Protein AF-A0A8S2T392-F1 (afdb_monomer_lite)

Radius of gyration: 16.01 Å; chains: 1; bounding box: 34×32×36 Å

Foldseek 3Di:
DDDDDPVVPCVVVVCVVPPPPPDQKDWDWDWDQDPQRKTWIWIWIQGNVVRDIKIKIWIWHADVVVRDIDIDIDIDD

Structure (mmCIF, N/CA/C/O backbone):
data_AF-A0A8S2T392-F1
#
_entry.id   AF-A0A8S2T392-F1
#
loop_
_atom_site.group_PDB
_atom_site.id
_atom_site.type_symbol
_atom_site.label_atom_id
_atom_site.label_alt_id
_atom_site.label_comp_id
_atom_site.label_asym_id
_atom_site.label_entity_id
_atom_site.label_seq_id
_atom_site.pdbx_PDB_ins_code
_atom_site.Cartn_x
_atom_site.Cartn_y
_atom_site.Cartn_z
_atom_site.occupancy
_atom_site.B_iso_or_equiv
_atom_site.auth_seq_id
_atom_site.auth_comp_id
_atom_site.auth_asym_id
_atom_site.auth_atom_id
_atom_site.pdbx_PDB_model_num
ATOM 1 N N . MET A 1 1 ? -18.568 25.110 6.633 1.00 50.81 1 MET A N 1
ATOM 2 C CA . MET A 1 1 ? -17.499 24.670 5.710 1.00 50.81 1 MET A CA 1
ATOM 3 C C . MET A 1 1 ? -16.184 25.191 6.260 1.00 50.81 1 MET A C 1
ATOM 5 O O . MET A 1 1 ? -16.002 26.398 6.296 1.00 50.81 1 MET A O 1
ATOM 9 N N . ALA A 1 2 ? -15.349 24.310 6.813 1.00 59.12 2 ALA A N 1
ATOM 10 C CA . ALA A 1 2 ? -14.064 24.696 7.395 1.00 59.12 2 ALA A CA 1
ATOM 11 C C . ALA A 1 2 ? -13.041 24.990 6.280 1.00 59.12 2 ALA A C 1
ATOM 13 O O . ALA A 1 2 ? -13.090 24.318 5.246 1.00 59.12 2 ALA A O 1
ATOM 14 N N . PRO A 1 3 ? -12.141 25.971 6.461 1.00 66.25 3 PRO A N 1
ATOM 15 C CA . PRO A 1 3 ? -11.122 26.283 5.469 1.00 66.25 3 PRO A CA 1
ATOM 16 C C . PRO A 1 3 ? -10.185 25.078 5.260 1.00 66.25 3 PRO A C 1
ATOM 18 O O . PRO A 1 3 ? -9.842 24.394 6.232 1.00 66.25 3 PRO A O 1
ATOM 21 N N . PRO A 1 4 ? -9.788 24.788 4.007 1.00 62.22 4 PRO A N 1
ATOM 22 C CA . PRO A 1 4 ? -8.860 23.708 3.705 1.00 62.22 4 PRO A CA 1
ATOM 23 C C . PRO A 1 4 ? -7.531 23.944 4.425 1.00 62.22 4 PRO A C 1
ATOM 25 O O . PRO A 1 4 ? -7.066 25.077 4.567 1.00 62.22 4 PRO A O 1
ATOM 28 N N . LYS A 1 5 ? -6.920 22.864 4.912 1.00 66.94 5 LYS A N 1
ATOM 29 C CA . LYS A 1 5 ? -5.630 22.938 5.598 1.00 66.94 5 LYS A CA 1
ATOM 30 C C . LYS A 1 5 ? -4.559 23.335 4.580 1.00 66.94 5 LYS A C 1
ATOM 32 O O . LYS A 1 5 ? -4.648 22.965 3.414 1.00 66.94 5 LYS A O 1
ATOM 37 N N . TYR A 1 6 ? -3.522 24.045 5.019 1.00 66.44 6 TYR A N 1
ATOM 38 C CA . TYR A 1 6 ? -2.430 24.512 4.149 1.00 66.44 6 TYR A CA 1
ATOM 39 C C . TYR A 1 6 ? -1.810 23.388 3.291 1.00 66.44 6 TYR A C 1
ATOM 41 O O . TYR A 1 6 ? -1.479 23.597 2.129 1.00 66.44 6 TYR A O 1
ATOM 49 N N . ALA A 1 7 ? -1.741 22.165 3.826 1.00 65.31 7 ALA A N 1
ATOM 50 C CA . ALA A 1 7 ? -1.250 20.986 3.110 1.00 65.31 7 ALA A CA 1
ATOM 51 C C . ALA A 1 7 ? -2.143 20.534 1.935 1.00 65.31 7 ALA A C 1
ATOM 53 O O . ALA A 1 7 ? -1.665 19.873 1.017 1.00 65.31 7 ALA A O 1
ATOM 54 N N . ASP A 1 8 ? -3.431 20.884 1.938 1.00 68.44 8 ASP A N 1
ATOM 55 C CA . ASP A 1 8 ? -4.384 20.489 0.900 1.00 68.44 8 ASP A CA 1
ATOM 56 C C . ASP A 1 8 ? -4.447 21.494 -0.270 1.00 68.44 8 ASP A C 1
ATOM 58 O O . ASP A 1 8 ? -5.000 21.159 -1.317 1.00 68.44 8 ASP A O 1
ATOM 62 N N . LEU A 1 9 ? -3.834 22.685 -0.152 1.00 70.62 9 LEU A N 1
ATOM 63 C CA . LEU A 1 9 ? -3.799 23.694 -1.227 1.00 70.62 9 LEU A CA 1
ATOM 64 C C . LEU A 1 9 ? -3.043 23.204 -2.470 1.00 70.62 9 LEU A C 1
ATOM 66 O O . LEU A 1 9 ? -3.524 23.357 -3.589 1.00 70.62 9 LEU A O 1
ATOM 70 N N . ASN A 1 10 ? -1.877 22.582 -2.282 1.00 69.19 10 ASN A N 1
ATOM 71 C CA . ASN A 1 10 ? -1.054 22.078 -3.389 1.00 69.19 10 ASN A CA 1
ATOM 72 C C . ASN A 1 10 ? -1.385 20.621 -3.769 1.00 69.19 10 ASN A C 1
ATOM 74 O O . ASN A 1 10 ? -0.822 20.051 -4.705 1.00 69.19 10 ASN A O 1
ATOM 78 N N . LYS A 1 11 ? -2.306 19.989 -3.035 1.00 73.06 11 LYS A N 1
ATOM 79 C CA . LYS A 1 11 ? -2.651 18.580 -3.223 1.00 73.06 11 LYS A CA 1
ATOM 80 C C . LYS A 1 11 ? -3.361 18.341 -4.548 1.00 73.06 11 LYS A C 1
ATOM 82 O O . LYS A 1 11 ? -3.042 17.373 -5.223 1.00 73.06 11 LYS A O 1
ATOM 87 N N . GLN A 1 12 ? -4.272 19.233 -4.946 1.00 69.94 12 GLN A N 1
ATOM 88 C CA . GLN A 1 12 ? -4.967 19.113 -6.234 1.00 69.94 12 GLN A CA 1
ATOM 89 C C . GLN A 1 12 ? -4.003 19.225 -7.418 1.00 69.94 12 GLN A C 1
ATOM 91 O O . GLN A 1 12 ? -4.084 18.429 -8.345 1.00 69.94 12 GLN A O 1
ATOM 96 N N . VAL A 1 13 ? -3.060 20.169 -7.364 1.00 72.06 13 VAL A N 1
ATOM 97 C CA . VAL A 1 13 ? -2.057 20.353 -8.422 1.00 72.06 13 VAL A CA 1
ATOM 98 C C . VAL A 1 13 ? -1.132 19.141 -8.484 1.00 72.06 13 VAL A C 1
ATOM 100 O O . VAL A 1 13 ? -0.939 18.557 -9.545 1.00 72.06 13 VAL A O 1
ATOM 103 N N . SER A 1 14 ? -0.623 18.702 -7.333 1.00 70.69 14 SER A N 1
ATOM 104 C CA . SER A 1 14 ? 0.259 17.536 -7.256 1.00 70.69 14 SER A CA 1
ATOM 105 C C . SER A 1 14 ? -0.423 16.253 -7.744 1.00 70.69 14 SER A C 1
ATOM 107 O O . SER A 1 14 ? 0.229 15.429 -8.375 1.00 70.69 14 SER A O 1
ATOM 109 N N . ASP A 1 15 ? -1.723 16.078 -7.491 1.00 73.62 15 ASP A N 1
ATOM 110 C CA . ASP A 1 15 ? -2.483 14.906 -7.941 1.00 73.62 15 ASP A CA 1
ATOM 111 C C . ASP A 1 15 ? -2.582 14.839 -9.475 1.00 73.62 15 ASP A C 1
ATOM 113 O O . ASP A 1 15 ? -2.418 13.761 -10.040 1.00 73.62 15 ASP A O 1
ATOM 117 N N . ILE A 1 16 ? -2.742 15.984 -10.152 1.00 71.56 16 ILE A N 1
ATOM 118 C CA . ILE A 1 16 ? -2.785 16.076 -11.624 1.00 71.56 16 ILE A CA 1
ATOM 119 C C . ILE A 1 16 ? -1.442 15.682 -12.249 1.00 71.56 16 ILE A C 1
ATOM 121 O O . ILE A 1 16 ? -1.415 14.984 -13.258 1.00 71.56 16 ILE A O 1
ATOM 125 N N . PHE A 1 17 ? -0.327 16.109 -11.651 1.00 66.94 17 PHE A N 1
ATOM 126 C CA . PHE A 1 17 ? 1.009 15.812 -12.176 1.00 66.94 17 PHE A CA 1
ATOM 127 C C . PHE A 1 17 ? 1.501 14.400 -11.838 1.00 66.94 17 PHE A C 1
ATOM 129 O O . PHE A 1 17 ? 2.300 13.847 -12.585 1.00 66.94 17 PHE A O 1
ATOM 136 N N . ASN A 1 18 ? 1.047 13.807 -10.731 1.00 65.81 18 ASN A N 1
ATOM 137 C CA . ASN A 1 18 ? 1.520 12.488 -10.299 1.00 65.81 18 ASN A CA 1
ATOM 138 C C . ASN A 1 18 ? 0.617 11.331 -10.755 1.00 65.81 18 ASN A C 1
ATOM 140 O O . ASN A 1 18 ? 1.091 10.201 -10.877 1.00 65.81 18 ASN A O 1
ATOM 144 N N . LYS A 1 19 ? -0.679 11.557 -11.014 1.00 65.81 19 LYS A N 1
ATOM 145 C CA . LYS A 1 19 ? -1.561 10.489 -11.504 1.00 65.81 19 LYS A CA 1
ATOM 146 C C . LYS A 1 19 ? -1.368 10.256 -12.999 1.00 65.81 19 LYS A C 1
ATOM 148 O O . LYS A 1 19 ? -1.733 11.088 -13.818 1.00 65.81 19 LYS A O 1
ATOM 153 N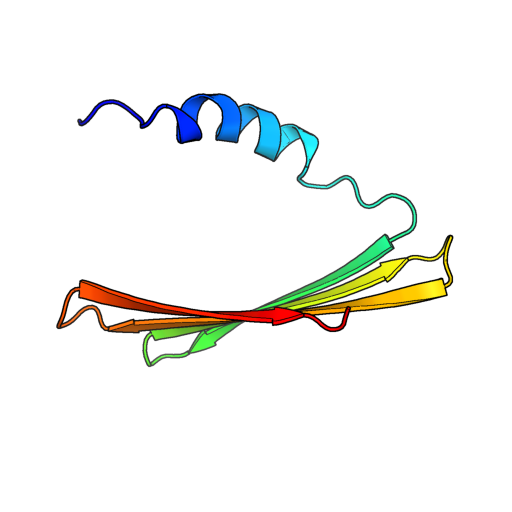 N . GLY A 1 20 ? -0.872 9.069 -13.346 1.00 61.47 20 GLY A N 1
ATOM 154 C CA . GLY A 1 20 ? -0.816 8.576 -14.727 1.00 61.47 20 GLY A CA 1
ATOM 155 C C . GLY A 1 20 ? 0.553 8.683 -15.398 1.00 61.47 20 GLY A C 1
ATOM 156 O O . GLY A 1 20 ? 0.727 8.144 -16.487 1.00 61.47 20 GLY A O 1
ATOM 157 N N . PHE A 1 21 ? 1.543 9.298 -14.746 1.00 56.91 21 PHE A N 1
ATOM 158 C CA . PHE A 1 21 ? 2.924 9.305 -15.224 1.00 56.91 21 PHE A CA 1
ATOM 159 C C . PHE A 1 21 ? 3.672 8.063 -14.726 1.00 56.91 21 PHE A C 1
ATOM 161 O O . PHE A 1 21 ? 4.407 8.106 -13.745 1.00 56.91 21 PHE A O 1
ATOM 168 N N . PHE A 1 22 ? 3.477 6.942 -15.422 1.00 60.28 22 PHE A N 1
ATOM 169 C CA . PHE A 1 22 ? 4.266 5.719 -15.244 1.00 60.28 22 PHE A CA 1
ATOM 170 C C . PHE A 1 22 ? 5.185 5.526 -16.454 1.00 60.28 22 PHE A C 1
ATOM 172 O O . PHE A 1 22 ? 4.935 4.690 -17.318 1.00 60.28 22 PHE A O 1
ATOM 179 N N . PHE A 1 23 ? 6.236 6.341 -16.555 1.00 59.16 23 PHE A N 1
ATOM 180 C CA . PHE A 1 23 ? 7.294 6.101 -17.538 1.00 59.16 23 PHE A CA 1
ATOM 181 C C . PHE A 1 23 ? 8.189 4.967 -17.037 1.00 59.16 23 PHE A C 1
ATOM 183 O O . PHE A 1 23 ? 8.692 5.045 -15.922 1.00 59.16 23 PHE A O 1
ATOM 190 N N . ASN A 1 24 ? 8.372 3.918 -17.846 1.00 63.59 24 ASN A N 1
ATOM 191 C CA . ASN A 1 24 ? 9.274 2.793 -17.552 1.00 63.59 24 ASN A CA 1
ATOM 192 C C . ASN A 1 24 ? 9.035 2.078 -16.203 1.00 63.59 24 ASN A C 1
ATOM 194 O O . ASN A 1 24 ? 9.942 1.447 -15.656 1.00 63.59 24 ASN A O 1
ATOM 198 N N . VAL A 1 25 ? 7.821 2.151 -15.647 1.00 71.12 25 VAL A N 1
ATOM 199 C CA . VAL A 1 25 ? 7.463 1.442 -14.412 1.00 71.12 25 VAL A CA 1
ATOM 200 C C . VAL A 1 25 ? 6.152 0.696 -14.612 1.00 71.12 25 VAL A C 1
ATOM 202 O O . VAL A 1 25 ? 5.112 1.290 -14.883 1.00 71.12 25 VAL A O 1
ATOM 205 N N . PHE A 1 26 ? 6.191 -0.620 -14.437 1.00 73.88 26 PHE A N 1
ATOM 206 C CA . PHE A 1 26 ? 4.997 -1.439 -14.303 1.00 73.88 26 PHE A CA 1
ATOM 207 C C . PHE A 1 26 ? 4.487 -1.321 -12.875 1.00 73.88 26 PHE A C 1
ATOM 209 O O . PHE A 1 26 ? 5.082 -1.872 -11.952 1.00 73.88 26 PHE A O 1
ATOM 216 N N . LYS A 1 27 ? 3.385 -0.597 -12.694 1.00 77.38 27 LYS A N 1
ATOM 217 C CA . LYS A 1 27 ? 2.715 -0.474 -11.403 1.00 77.38 27 LYS A CA 1
ATOM 218 C C . LYS A 1 27 ? 1.473 -1.351 -11.356 1.00 77.38 27 LYS A C 1
ATOM 220 O O . LYS A 1 27 ? 0.552 -1.182 -12.150 1.00 77.38 27 LYS A O 1
ATOM 225 N N . LEU A 1 28 ? 1.439 -2.247 -10.384 1.00 81.56 28 LEU A N 1
ATOM 226 C CA . LEU A 1 28 ? 0.281 -3.024 -9.984 1.00 81.56 28 LEU A CA 1
ATOM 227 C C . LEU A 1 28 ? -0.232 -2.460 -8.657 1.00 81.56 28 LEU A C 1
ATOM 229 O O . LEU A 1 28 ? 0.471 -2.501 -7.655 1.00 81.56 28 LEU A O 1
ATOM 233 N N . ASP A 1 29 ? -1.453 -1.936 -8.649 1.00 83.25 29 ASP A N 1
ATOM 234 C CA . ASP A 1 29 ? -2.119 -1.408 -7.457 1.00 83.25 29 ASP A CA 1
ATOM 235 C C . ASP A 1 29 ? -3.352 -2.276 -7.166 1.00 83.25 29 ASP A C 1
ATOM 237 O O . ASP A 1 29 ? -4.270 -2.372 -7.980 1.00 83.25 29 ASP A O 1
ATOM 241 N N . VAL A 1 30 ? -3.341 -2.962 -6.024 1.00 83.88 30 VAL A N 1
ATOM 242 C CA . VAL A 1 30 ? -4.402 -3.865 -5.573 1.00 83.88 30 VAL A CA 1
ATOM 243 C C . VAL A 1 30 ? -5.025 -3.285 -4.313 1.00 83.88 30 VAL A C 1
ATOM 245 O O . VAL A 1 30 ? -4.484 -3.396 -3.212 1.00 83.88 30 VAL A O 1
ATOM 248 N N . LYS A 1 31 ? -6.205 -2.687 -4.476 1.00 85.50 31 LYS A N 1
ATOM 249 C CA . LYS A 1 31 ? -7.019 -2.163 -3.377 1.00 85.50 31 LYS A CA 1
ATOM 250 C C . LYS A 1 31 ? -8.120 -3.148 -3.021 1.00 85.50 31 LYS A C 1
ATOM 252 O O . LYS A 1 31 ? -9.040 -3.368 -3.802 1.00 85.50 31 LYS A O 1
ATOM 257 N N . THR A 1 32 ? -8.059 -3.687 -1.811 1.00 83.50 32 THR A N 1
ATOM 258 C CA . THR A 1 32 ? -9.098 -4.552 -1.251 1.00 83.50 32 THR A CA 1
ATOM 259 C C . THR A 1 32 ? -9.775 -3.845 -0.089 1.00 83.50 32 THR A C 1
ATOM 261 O O . THR A 1 32 ? -9.118 -3.354 0.829 1.00 83.50 32 THR A O 1
ATOM 264 N N . ARG A 1 33 ? -11.107 -3.807 -0.110 1.00 81.31 33 ARG A N 1
ATOM 265 C CA . ARG A 1 33 ? -11.921 -3.326 1.006 1.00 81.31 33 ARG A CA 1
ATOM 266 C C . ARG A 1 33 ? -12.687 -4.507 1.584 1.00 81.31 33 ARG A C 1
ATOM 268 O O . ARG A 1 33 ? -13.587 -5.032 0.939 1.00 81.31 33 ARG A O 1
ATOM 275 N N . SER A 1 34 ? -12.301 -4.929 2.781 1.00 77.25 34 SER A N 1
ATOM 276 C CA . SER A 1 34 ? -12.980 -5.986 3.523 1.00 77.25 34 SER A CA 1
ATOM 277 C C 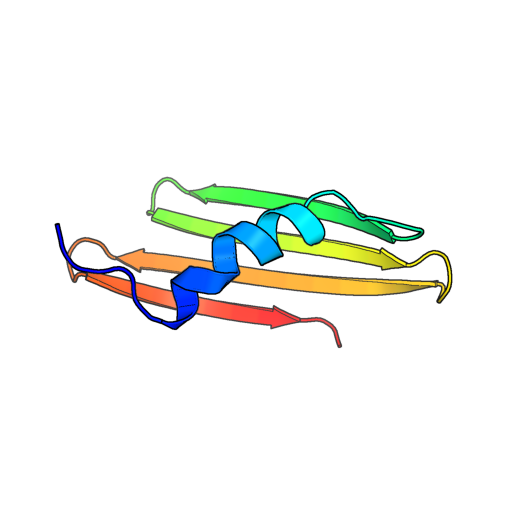. SER A 1 34 ? -14.252 -5.454 4.190 1.00 77.25 34 SER A C 1
ATOM 279 O O . SER A 1 34 ? -14.336 -4.271 4.531 1.00 77.25 34 SER A O 1
ATOM 281 N N . ALA A 1 35 ? -15.229 -6.340 4.404 1.00 70.25 35 ALA A N 1
ATOM 282 C CA . ALA A 1 35 ? -16.483 -6.035 5.098 1.00 70.25 35 ALA A CA 1
ATOM 283 C C . ALA A 1 35 ? -16.264 -5.558 6.547 1.00 70.25 35 ALA A C 1
ATOM 285 O O . ALA A 1 35 ? -17.076 -4.804 7.069 1.00 70.25 35 ALA A O 1
ATOM 286 N N . ASN A 1 36 ? -15.128 -5.915 7.155 1.00 68.81 36 ASN A N 1
ATOM 287 C CA . ASN A 1 36 ? -14.706 -5.460 8.484 1.00 68.81 36 ASN A CA 1
ATOM 288 C C . ASN A 1 36 ? -14.035 -4.068 8.485 1.00 68.81 36 ASN A C 1
ATOM 290 O O . ASN A 1 36 ? -13.240 -3.781 9.372 1.00 68.81 36 ASN A O 1
ATOM 294 N N . GLU A 1 37 ? -14.283 -3.227 7.473 1.00 72.00 37 GLU A N 1
ATOM 295 C CA . GLU A 1 37 ? -13.680 -1.882 7.336 1.00 72.00 37 GLU A CA 1
ATOM 296 C C . GLU A 1 37 ? -12.146 -1.868 7.308 1.00 72.00 37 GLU A C 1
ATOM 298 O O . GLU A 1 37 ? -11.482 -0.865 7.589 1.00 72.00 37 GLU A O 1
ATOM 303 N N . VAL A 1 38 ? -11.580 -2.999 6.891 1.00 77.06 38 VAL A N 1
ATOM 304 C CA . VAL A 1 38 ? -10.152 -3.133 6.644 1.00 77.06 38 VAL A CA 1
ATOM 305 C C . VAL A 1 38 ? -9.879 -2.826 5.185 1.00 77.06 38 VAL A C 1
ATOM 307 O O . VAL A 1 38 ? -10.409 -3.477 4.282 1.00 77.06 38 VAL A O 1
ATOM 310 N N . ASN A 1 39 ? -9.042 -1.830 4.954 1.00 81.81 39 ASN A N 1
ATOM 311 C CA . ASN A 1 39 ? -8.575 -1.426 3.645 1.00 81.81 39 ASN A CA 1
ATOM 312 C C . ASN A 1 39 ? -7.129 -1.885 3.482 1.00 81.81 39 ASN A C 1
ATOM 314 O O . ASN A 1 39 ? -6.229 -1.337 4.110 1.00 81.81 39 ASN A O 1
A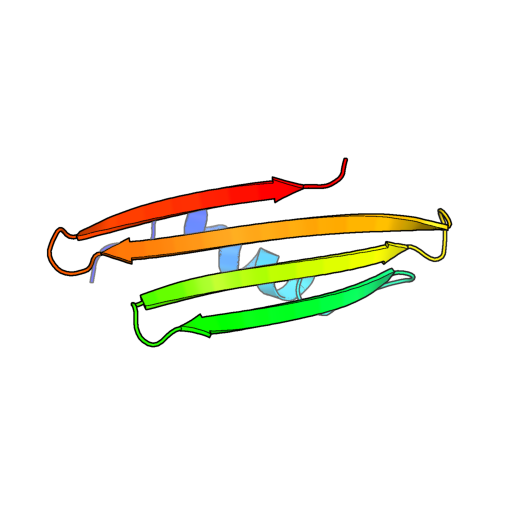TOM 318 N N . PHE A 1 40 ? -6.911 -2.859 2.609 1.00 81.38 40 PHE A N 1
ATOM 319 C CA . PHE A 1 40 ? -5.578 -3.273 2.199 1.00 81.38 40 PHE A CA 1
ATOM 320 C C . PHE A 1 40 ? -5.262 -2.645 0.848 1.00 81.38 40 PHE A C 1
ATOM 322 O O . PHE A 1 40 ? -6.058 -2.733 -0.087 1.00 81.38 40 PHE A O 1
ATOM 329 N N . ASN A 1 41 ? -4.110 -2.000 0.751 1.00 87.44 41 ASN A N 1
ATOM 330 C CA . ASN A 1 41 ? -3.568 -1.459 -0.481 1.00 87.44 41 ASN A CA 1
ATOM 331 C C . ASN A 1 41 ? -2.188 -2.077 -0.699 1.00 87.44 41 ASN A C 1
ATOM 333 O O . ASN A 1 41 ? -1.255 -1.795 0.048 1.00 87.44 41 ASN A O 1
ATOM 337 N N . VAL A 1 42 ? -2.070 -2.940 -1.702 1.00 84.88 42 VAL A N 1
ATOM 338 C CA . VAL A 1 42 ? -0.795 -3.542 -2.101 1.00 84.88 42 VAL A CA 1
ATOM 339 C C . VAL A 1 42 ? -0.359 -2.885 -3.395 1.00 84.88 42 VAL A C 1
ATOM 341 O O . VAL A 1 42 ? -1.104 -2.890 -4.371 1.00 84.88 42 VAL A O 1
ATOM 344 N N . VAL A 1 43 ? 0.839 -2.323 -3.409 1.00 84.38 43 VAL A N 1
ATOM 345 C CA . VAL A 1 43 ? 1.420 -1.679 -4.582 1.00 84.38 43 VAL A CA 1
ATOM 346 C C . VAL A 1 43 ? 2.715 -2.397 -4.931 1.00 84.38 43 VAL A C 1
ATOM 348 O O . VAL A 1 43 ? 3.650 -2.405 -4.140 1.00 84.38 43 VAL A O 1
ATOM 351 N N . GLY A 1 44 ? 2.767 -3.013 -6.105 1.00 84.81 44 GLY A N 1
ATOM 352 C CA . GLY A 1 44 ? 3.987 -3.554 -6.695 1.00 84.81 44 GLY A CA 1
ATOM 353 C C . GLY A 1 44 ? 4.433 -2.666 -7.849 1.00 84.81 44 GLY A C 1
ATOM 354 O O . GLY A 1 44 ? 3.667 -2.442 -8.778 1.00 84.81 44 GLY A O 1
ATOM 355 N N . GLU A 1 45 ? 5.653 -2.155 -7.805 1.00 80.31 45 GLU A N 1
ATOM 356 C CA . GLU A 1 45 ? 6.244 -1.300 -8.832 1.00 80.31 45 GLU A CA 1
ATOM 357 C C . GLU A 1 45 ? 7.505 -1.973 -9.374 1.00 80.31 45 GLU A C 1
ATOM 359 O O . GLU A 1 45 ? 8.451 -2.234 -8.641 1.00 80.31 45 GLU A O 1
ATOM 364 N N . HIS A 1 46 ? 7.530 -2.275 -10.667 1.00 76.12 46 HIS A N 1
ATOM 365 C CA . HIS A 1 46 ? 8.687 -2.847 -11.346 1.00 76.12 46 HIS A CA 1
ATOM 366 C C . HIS A 1 46 ? 9.249 -1.835 -12.341 1.00 76.12 46 HIS A C 1
ATOM 368 O O . HIS A 1 46 ? 8.600 -1.507 -13.334 1.00 76.12 46 HIS A O 1
ATOM 374 N N . SER A 1 47 ? 10.447 -1.322 -12.069 1.00 72.38 47 SER A N 1
ATOM 375 C CA . SER A 1 47 ? 11.118 -0.340 -12.920 1.00 72.38 47 SER A CA 1
ATOM 376 C C . SER A 1 47 ? 11.958 -1.046 -13.984 1.00 72.38 47 SER A C 1
ATOM 378 O O . SER A 1 47 ? 12.905 -1.762 -13.656 1.00 72.38 47 SER A O 1
ATOM 380 N N . THR A 1 48 ? 11.650 -0.823 -15.263 1.00 66.25 48 THR A N 1
ATOM 381 C CA . THR A 1 48 ? 12.371 -1.435 -16.392 1.00 66.25 48 THR A CA 1
ATOM 382 C C . THR A 1 48 ? 13.742 -0.810 -16.646 1.00 66.25 48 THR A C 1
ATOM 384 O O . THR A 1 48 ? 14.574 -1.440 -17.289 1.00 66.25 48 THR A O 1
ATOM 387 N N . GLU A 1 49 ? 14.013 0.394 -16.128 1.00 66.06 49 GLU A N 1
ATOM 388 C CA . GLU A 1 49 ? 15.331 1.047 -16.240 1.00 66.06 49 GLU A CA 1
ATOM 389 C C . GLU A 1 49 ? 16.354 0.495 -15.246 1.00 66.06 49 GLU A C 1
ATOM 391 O O . GLU A 1 49 ? 17.531 0.362 -15.569 1.00 66.06 49 GLU A O 1
ATOM 396 N N . THR A 1 50 ? 15.914 0.157 -14.034 1.00 67.50 50 THR A N 1
ATOM 397 C CA . THR A 1 50 ? 16.803 -0.339 -12.970 1.00 67.50 50 THR A CA 1
ATOM 398 C C . THR A 1 50 ? 16.696 -1.848 -12.752 1.00 67.50 50 THR A C 1
ATOM 400 O O . THR A 1 50 ? 17.463 -2.396 -11.961 1.00 67.50 50 THR A O 1
ATOM 403 N N . ALA A 1 51 ? 15.742 -2.512 -13.419 1.00 69.50 51 ALA A N 1
ATOM 404 C CA . ALA A 1 51 ? 15.325 -3.897 -13.177 1.00 69.50 51 ALA A CA 1
ATOM 405 C C . ALA A 1 51 ? 14.954 -4.187 -11.706 1.00 69.50 51 ALA A C 1
ATOM 407 O O . ALA A 1 51 ? 14.927 -5.343 -11.276 1.00 69.50 51 ALA A O 1
ATOM 408 N N . ARG A 1 52 ? 14.672 -3.142 -10.914 1.00 71.06 52 ARG A N 1
ATOM 409 C CA . A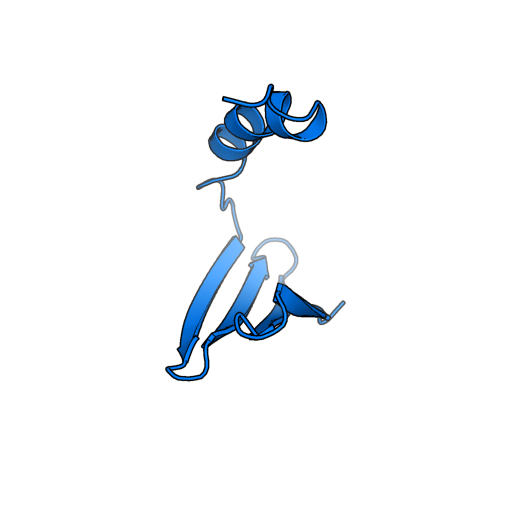RG A 1 52 ? 14.324 -3.257 -9.496 1.00 71.06 52 ARG A CA 1
ATOM 410 C C . ARG A 1 52 ? 12.821 -3.381 -9.325 1.00 71.06 52 ARG A C 1
ATOM 412 O O . ARG A 1 52 ? 12.037 -2.719 -10.006 1.00 71.06 52 ARG A O 1
ATOM 419 N N . THR A 1 53 ? 12.447 -4.228 -8.377 1.00 76.06 53 THR A N 1
ATOM 420 C CA . THR A 1 53 ? 11.059 -4.441 -7.981 1.00 76.06 53 THR A CA 1
ATOM 421 C C . THR A 1 53 ? 10.877 -3.876 -6.584 1.00 76.06 53 THR A C 1
ATOM 423 O O . THR A 1 53 ? 11.552 -4.305 -5.655 1.00 76.06 53 THR A O 1
ATOM 426 N N . PHE A 1 54 ? 9.973 -2.918 -6.454 1.00 77.94 54 PHE A N 1
ATOM 427 C CA . PHE A 1 54 ? 9.549 -2.325 -5.199 1.00 77.94 54 PHE A CA 1
ATOM 428 C C . PHE A 1 54 ? 8.166 -2.853 -4.843 1.00 77.94 54 PHE A C 1
ATOM 430 O O . PHE A 1 54 ? 7.251 -2.851 -5.662 1.00 77.94 54 PHE A O 1
ATOM 437 N N . GLY A 1 55 ? 8.004 -3.307 -3.608 1.00 85.00 55 GLY A N 1
ATOM 438 C CA . GLY A 1 55 ? 6.703 -3.624 -3.034 1.00 85.00 55 GLY A CA 1
ATOM 439 C C . GLY A 1 55 ? 6.387 -2.659 -1.901 1.00 85.00 55 GLY A C 1
ATOM 440 O O . GLY A 1 55 ? 7.247 -2.347 -1.076 1.00 85.00 55 GLY A O 1
ATOM 441 N N . SER A 1 56 ? 5.146 -2.201 -1.846 1.00 84.62 56 SER A N 1
ATOM 442 C CA . SER A 1 56 ? 4.578 -1.464 -0.725 1.00 84.62 56 SER A CA 1
ATOM 443 C C . SER A 1 56 ? 3.287 -2.149 -0.294 1.00 84.62 56 SER A C 1
ATOM 445 O O . SER A 1 56 ? 2.448 -2.491 -1.125 1.00 84.62 56 SER A O 1
ATOM 447 N N . LEU A 1 57 ? 3.107 -2.327 1.006 1.00 84.81 57 LEU A N 1
ATOM 448 C CA . LEU A 1 57 ? 1.891 -2.848 1.612 1.00 84.81 57 LEU A CA 1
ATOM 449 C C . LEU A 1 57 ? 1.389 -1.822 2.624 1.00 84.81 57 LEU A C 1
ATOM 451 O O . LEU A 1 57 ? 2.038 -1.548 3.627 1.00 84.81 57 LEU A O 1
ATOM 455 N N . GLU A 1 58 ? 0.218 -1.262 2.371 1.00 86.62 58 GLU A N 1
ATOM 456 C CA . GLU A 1 58 ? -0.473 -0.361 3.284 1.00 86.62 58 GLU A CA 1
ATOM 457 C C . GLU A 1 58 ? -1.736 -1.059 3.799 1.00 86.62 58 GLU A C 1
A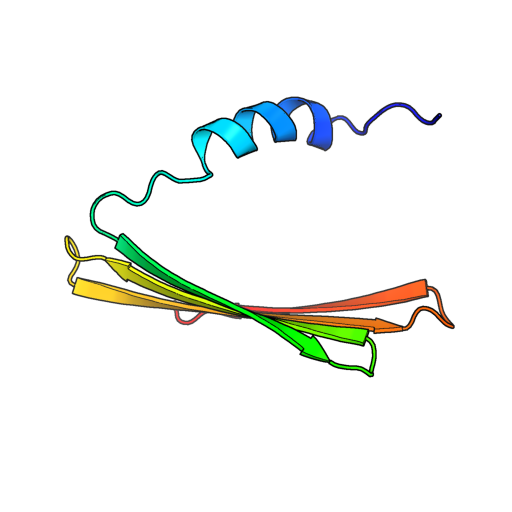TOM 459 O O . GLU A 1 58 ? -2.673 -1.327 3.047 1.00 86.62 58 GLU A O 1
ATOM 464 N N . SER A 1 59 ? -1.767 -1.352 5.095 1.00 83.50 59 SER A N 1
ATOM 465 C CA . SER A 1 59 ? -2.919 -1.921 5.793 1.00 83.50 59 SER A CA 1
ATOM 466 C C . SER A 1 59 ? -3.557 -0.838 6.648 1.00 83.50 59 SER A C 1
ATOM 468 O O . SER A 1 59 ? -2.954 -0.321 7.585 1.00 83.50 59 SER A O 1
ATOM 470 N N . LYS A 1 60 ? -4.791 -0.468 6.324 1.00 84.69 60 LYS A N 1
ATOM 471 C CA . LYS A 1 60 ? -5.563 0.528 7.059 1.00 84.69 60 LYS A CA 1
ATOM 472 C C . LYS A 1 60 ? -6.746 -0.150 7.732 1.00 84.69 60 LYS A C 1
ATOM 474 O O . LYS A 1 60 ? -7.648 -0.638 7.059 1.00 84.69 60 LYS A O 1
ATOM 479 N N . TYR A 1 61 ? -6.762 -0.140 9.055 1.00 79.19 61 TYR A N 1
ATOM 480 C CA . TYR A 1 61 ? -7.857 -0.657 9.863 1.00 79.19 61 TYR A CA 1
ATOM 481 C C . TYR A 1 61 ? -8.651 0.515 10.434 1.00 79.19 61 TYR A C 1
ATOM 483 O O . TYR A 1 61 ? -8.125 1.303 11.224 1.00 79.19 61 TYR A O 1
ATOM 491 N N . VAL A 1 62 ? -9.902 0.668 10.003 1.00 77.38 62 VAL A N 1
ATOM 492 C CA . VAL A 1 62 ? -10.790 1.721 10.503 1.00 77.38 62 VAL A CA 1
ATOM 493 C C . VAL A 1 62 ? -11.749 1.098 11.509 1.00 77.38 62 VAL A C 1
ATOM 495 O O . VAL A 1 62 ? -12.475 0.169 11.183 1.00 77.38 62 VAL A O 1
ATOM 498 N N . VAL A 1 63 ? -11.751 1.618 12.735 1.00 74.00 63 VAL A N 1
ATOM 499 C CA . VAL A 1 63 ? -12.718 1.263 13.778 1.00 74.00 63 VAL A CA 1
ATOM 500 C C . VAL A 1 63 ? -13.647 2.458 13.954 1.00 74.00 63 VAL A C 1
ATOM 502 O O . VAL A 1 63 ? -13.382 3.321 14.802 1.00 74.00 63 VAL A O 1
ATOM 505 N N . PRO A 1 64 ? -14.721 2.571 13.152 1.00 68.75 64 PRO A N 1
ATOM 506 C CA . PRO A 1 64 ? -15.575 3.755 13.183 1.00 68.75 64 PRO A CA 1
ATOM 507 C C . PRO A 1 64 ? -16.268 3.929 14.534 1.00 68.75 64 PRO A C 1
ATOM 509 O O . PRO A 1 64 ? -16.510 5.058 14.946 1.00 68.75 64 PRO A O 1
ATOM 512 N N . THR A 1 65 ? -16.516 2.835 15.261 1.00 68.56 65 THR A N 1
ATOM 513 C CA . THR A 1 65 ? -17.163 2.824 16.580 1.00 68.56 65 THR A CA 1
ATOM 514 C C . THR A 1 65 ? -16.403 3.644 17.623 1.00 68.56 65 THR A C 1
ATOM 516 O O . THR A 1 65 ? -17.015 4.177 18.542 1.00 68.56 65 THR A O 1
ATOM 519 N N . TYR A 1 66 ? -15.083 3.772 17.465 1.00 69.75 66 TYR A N 1
ATOM 520 C CA . TYR A 1 66 ? -14.211 4.545 18.355 1.00 69.75 66 TYR A CA 1
ATOM 521 C C . TYR A 1 66 ? -13.517 5.715 17.639 1.00 69.75 66 TYR A C 1
ATOM 523 O O . TYR A 1 66 ? -12.696 6.402 18.242 1.00 69.75 66 TYR A O 1
ATOM 531 N N . GLY A 1 67 ? -13.812 5.948 16.353 1.00 75.50 67 GLY A N 1
ATOM 532 C CA . GLY A 1 67 ? -13.134 6.961 15.535 1.00 75.50 67 GLY A CA 1
ATOM 533 C C . GLY A 1 67 ? -11.636 6.701 15.329 1.00 75.50 67 GLY A C 1
ATOM 534 O O . GLY A 1 67 ? -10.900 7.615 14.958 1.00 75.50 67 GLY A O 1
ATOM 535 N N . LEU A 1 68 ? -11.168 5.475 15.578 1.00 76.88 68 LEU A N 1
ATOM 536 C CA . LEU A 1 68 ? -9.756 5.113 15.497 1.00 76.88 68 LEU A CA 1
ATOM 537 C C . LEU A 1 68 ? -9.422 4.604 14.099 1.00 76.88 68 LEU A C 1
ATOM 539 O O . LEU A 1 68 ? -10.179 3.858 13.482 1.00 76.88 68 LEU A O 1
ATOM 543 N N . THR A 1 69 ? -8.265 5.010 13.592 1.00 80.00 69 THR A N 1
ATOM 544 C CA . THR A 1 69 ? -7.713 4.504 12.337 1.00 80.00 69 THR A CA 1
ATOM 545 C C . THR A 1 69 ? -6.287 4.065 12.597 1.00 80.00 69 THR A C 1
ATOM 547 O O . THR A 1 69 ? -5.436 4.896 12.905 1.00 80.00 69 THR A O 1
ATOM 550 N N . PHE A 1 70 ? -6.030 2.773 12.449 1.00 79.44 70 PHE A N 1
ATOM 551 C CA . PHE A 1 70 ? -4.680 2.234 12.443 1.00 79.44 70 PHE A CA 1
ATOM 552 C C . PHE A 1 70 ? -4.208 2.165 11.000 1.00 79.44 70 PHE A C 1
ATOM 554 O O . PHE A 1 70 ? -4.935 1.707 10.118 1.00 79.44 70 PHE A O 1
ATOM 561 N N . LEU A 1 71 ? -3.011 2.679 10.752 1.00 83.38 71 LEU A N 1
ATOM 562 C CA . LEU A 1 71 ? -2.393 2.668 9.439 1.00 83.38 71 LEU A CA 1
ATOM 563 C C . LEU A 1 71 ? -1.013 2.056 9.590 1.00 83.38 71 LEU A C 1
ATOM 565 O O . LEU A 1 71 ? -0.161 2.596 10.290 1.00 83.38 71 LEU A O 1
ATOM 569 N N . GLU A 1 72 ? -0.825 0.925 8.936 1.00 82.38 72 GLU A N 1
ATOM 570 C CA . GLU A 1 72 ? 0.415 0.177 8.936 1.00 82.38 72 GLU A CA 1
ATOM 571 C C . GLU A 1 72 ? 0.973 0.189 7.519 1.00 82.38 72 GLU A C 1
ATOM 573 O O . GLU A 1 72 ? 0.278 -0.165 6.566 1.00 82.38 72 GLU A O 1
ATOM 578 N N . LYS A 1 73 ? 2.210 0.658 7.370 1.00 87.00 73 LYS A N 1
ATOM 579 C CA . LYS A 1 73 ? 2.867 0.800 6.074 1.00 87.00 7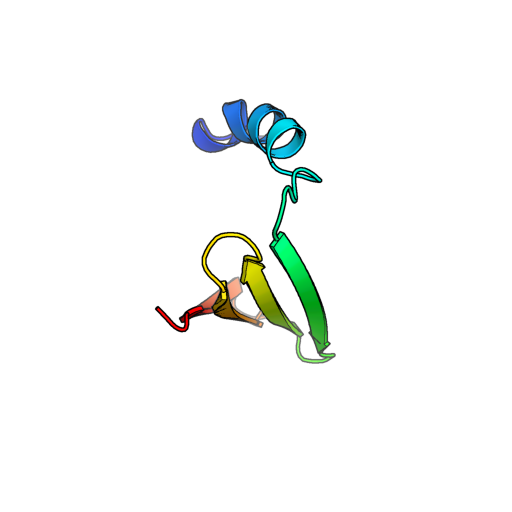3 LYS A CA 1
ATOM 580 C C . LYS A 1 73 ? 4.175 0.032 6.085 1.00 87.00 73 LYS A C 1
ATOM 582 O O . LYS A 1 73 ? 5.083 0.362 6.838 1.00 87.00 73 LYS A O 1
ATOM 587 N N . TRP A 1 74 ? 4.252 -0.945 5.200 1.00 84.19 74 TRP A N 1
ATOM 588 C CA . TRP A 1 74 ? 5.414 -1.771 4.936 1.00 84.19 74 TRP A CA 1
ATOM 589 C C . TRP A 1 74 ? 5.912 -1.507 3.523 1.00 84.19 74 TRP A C 1
ATOM 591 O O . TRP A 1 74 ? 5.130 -1.261 2.605 1.00 84.19 74 TRP A O 1
ATOM 601 N N . ASN A 1 75 ? 7.222 -1.536 3.348 1.00 84.81 75 ASN A N 1
ATOM 602 C CA . ASN A 1 75 ? 7.873 -1.433 2.053 1.00 84.81 75 ASN A CA 1
ATOM 603 C C . ASN A 1 75 ? 9.006 -2.460 1.985 1.00 84.81 75 ASN A C 1
ATOM 605 O O . ASN A 1 75 ? 9.368 -3.055 2.998 1.00 84.81 75 ASN A O 1
ATOM 609 N N . THR A 1 76 ? 9.476 -2.716 0.771 1.00 75.94 76 THR A N 1
ATOM 610 C CA . THR A 1 76 ? 10.469 -3.760 0.475 1.00 75.94 76 THR A CA 1
ATOM 611 C C . THR A 1 76 ? 11.851 -3.172 0.165 1.00 75.94 76 THR A C 1
ATOM 613 O O . THR A 1 76 ? 12.658 -3.872 -0.440 1.00 75.94 76 THR A O 1
ATOM 616 N N . ASP A 1 77 ? 12.078 -1.891 0.495 1.00 64.69 77 ASP A N 1
ATOM 617 C CA . ASP A 1 77 ? 13.387 -1.230 0.345 1.00 64.69 77 ASP A CA 1
ATOM 618 C C . ASP A 1 77 ? 14.419 -1.805 1.329 1.00 64.69 77 ASP A C 1
ATOM 620 O O . ASP A 1 77 ? 14.031 -2.112 2.483 1.00 64.69 77 ASP A O 1
#

Organism: NCBI:txid392030

Sequence (77 aa):
MAPPKYADLNKQVSDIFNKGFFFNVFKLDVKTRSANEVNFNVVGEHSTETARTFGSLESKYVVPTYGLTFLEKWNTD

InterPro domains:
  IPR001925 Porin, eukaryotic type [PR00185] (4-19)
  IPR001925 Porin, eukaryotic type [PR00185] (67-77)
  IPR023614 Porin domain superfamily [G3DSA:2.40.160.10] (1-77)
  IPR027246 Eukaryotic porin/Tom40 [PF01459] (2-77)

Secondary structure (DSSP, 8-state):
-PPPPHHHHTHHHHHHHHTT--SSEEEEEEEEE-TTSEEEEEEEEEETTT--EEEEEEEEEEEGGGTEEEEEEEE--

pLDDT: mean 74.18, std 8.4, range [50.81, 87.44]